Protein 1OP4 (pdb70)

Foldseek 3Di:
DPDDDDDDFDFAAPPEAAEAEDPQPFAFPTAKAAGDGGDDDDDWQKDKDKDWPADWDQDSNRIIGDGTNPPSHPDKTKIKMKIATPVVRGIYIYIYIYHHDPDPDQDDDPPPDGNYCPHDHDPDDPDDDDDDPPDD

Radius of gyration: 18.37 Å; Cα contacts (8 Å, |Δi|>4): 237; chains: 1; bounding box: 62×40×34 Å

CATH classification: 2.60.40.60

Nearest PDB structures (foldseek):
  1op4-assembly1_A  TM=1.007E+00  e=3.164E-26  Mus musculus
  6q2o-assembly1_E  TM=5.656E-01  e=5.922E-04  Homo sapiens
  4ak1-assembly1_A  TM=5.353E-01  e=1.476E-02  Bacteroides thetaiotaomicron VPI-5482
  8yt8-assembly1_A  TM=5.503E-01  e=4.311E-02  Mus musculus
  7r5j-assembly1_10  TM=4.901E-01  e=3.477E-01  Homo sapiens

Secondary structure (DSSP, 8-state):
--S--------B--S-EEEE----SS-SS--EEE--PBP-SS---EEEE---SSEEEEETTTEEEEES--S-SSS-EEEEEEEEETTTTEEEEEEEEE----------SS----S---SS--------S----S--

GO terms:
  GO:0005509 calcium ion binding (F, IDA)
  GO:0005886 plasma membrane (C, IDA)
  GO:0009986 cell surface (C, IDA)
  GO:0014704 intercalated disc (C, IDA)
  GO:0044331 cell-cell adhesion mediated by cadherin (P, IDA)
  GO:0010001 glial cell differentiation (P, IDA)
  GO:0097150 neuronal stem cell population maintenance (P, IDA)
  GO:0098609 cell-cell adhesion (P, IDA)
  GO:0005886 plasma membrane (C, EXP)
  GO:0009986 cell surface (C, EXP)
  GO:0097091 synaptic vesicle clustering (P, IMP)
  GO:0005515 protein binding (F, IPI)
  GO:0019899 enzyme binding (F, IPI)
  GO:0045202 synapse (C, IDA)
  GO:0005911 cell-cell junction (C, IDA)
  GO:0005912 adherens junction (C, IDA)
  GO:0005916 fascia adherens (C, IDA)
  GO:0016323 basolateral plasma membrane (C, IDA)
  GO:0016324 apical plasma membrane (C, IDA)
  GO:0016327 apicolateral plasma membrane (C, IDA)

InterPro domains:
  IPR000233 Cadherin, Y-type LIR-motif [PF01049] (843-902)
  IPR002126 Cadherin-like [PF00028] (165-257)
  IPR002126 Cadherin-like [PF00028] (274-373)
  IPR002126 Cadherin-like [PF00028] (389-488)
  IPR002126 Cadherin-like [PF00028] (504-595)
  IPR002126 Cadherin-like [PF00028] (609-701)
  IPR002126 Cadherin-like [PR00205] (208-227)
  IPR002126 Cadherin-like [PR00205] (267-296)
  IPR002126 Cadherin-like [PR00205] (344-356)
  IPR002126 Cadherin-like [PR00205] (361-380)
  IPR002126 Cadherin-like [PR00205] (380-393)
  IPR002126 Cadherin-like [PR00205] (440-466)
  IPR002126 Cadherin-like [PR00205] (587-604)
  IPR002126 Cadherin-like [PS50268] (160-267)
  IPR002126 Cadherin-like [PS50268] (268-382)
  IPR002126 Cadherin-like [PS50268] (383-497)
  IPR002126 Cadherin-like [PS50268] (498-605)
  IPR002126 Cadherin-like [PS50268] (604-710)
  IPR002126 Cadherin-like [SM00112] (182-265)
  IPR002126 Cadherin-like [SM00112] (289-380)

Solvent-accessible surface area: 11225 Å² total; per-residue (Å²): 205,103,112,76,161,135,104,156,82,128,31,1,13,51,149,73,89,28,35,8,44,5,53,52,72,96,90,117,63,13,82,96,2,68,4,123,25,45,97,37,104,184,184,55,162,6,104,23,98,47,75,15,84,10,66,21,127,34,66,99,116,1,24,1,71,2,40,109,1,124,63,3,56,102,129,89,6,132,10,38,2,72,1,73,0,145,122,56,164,88,94,31,91,0,27,0,35,0,24,109,63,114,83,156,96,110,129,58,168,174,101,80,131,58,56,22,160,102,46,142,115,187,161,177,74,200,143,115,37,89,149,164,199,189,164,273

Organism: Mus musculus (NCBI:txid10090)

Sequence (136 aa):
EASGEIALCKTGFPEDVYSAVLPKDVHEGQPLLNVKFSNCNRKRKVQYESSEPADFKVDEDGTVYAVRSFPLTAEQAKFLIYAQDKETQEKWQVAVNLSREPTLTEEPMKEPHEIEEIVFPRQLAKHSGALQRQKR

Structure (mmCIF, N/CA/C/O backbone):
data_1OP4
#
_entry.id   1OP4
#
loop_
_atom_site.group_PDB
_atom_site.id
_atom_site.type_symbol
_atom_site.label_atom_id
_atom_site.label_alt_id
_atom_site.label_comp_id
_atom_site.label_asym_id
_atom_site.label_entity_id
_atom_site.label_seq_id
_atom_site.pdbx_PDB_ins_code
_atom_site.Cartn_x
_atom_site.Cartn_y
_atom_site.Cartn_z
_atom_site.occupancy
_atom_site.B_iso_or_equiv
_atom_site.auth_seq_id
_atom_site.auth_comp_id
_atom_site.auth_asym_id
_atom_site.auth_atom_id
_atom_site.pdbx_PDB_model_num
ATOM 1 N N . GLU A 1 24 ? 16.849 6.226 -16.852 1.00 0.00 24 GLU A N 1
ATOM 2 C CA . GLU A 1 24 ? 17.208 4.983 -17.591 1.00 0.00 24 GLU A CA 1
ATOM 3 C C . GLU A 1 24 ? 17.772 5.327 -18.971 1.00 0.00 24 GLU A C 1
ATOM 4 O O . GLU A 1 24 ? 18.968 5.322 -19.182 1.00 0.00 24 GLU A O 1
ATOM 16 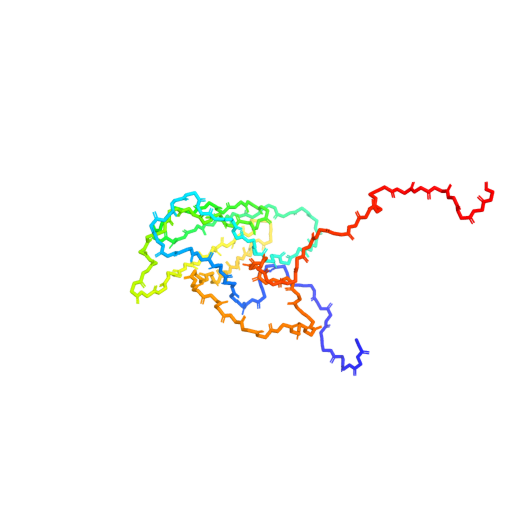N N . ALA A 1 25 ? 16.919 5.624 -19.914 1.00 0.00 25 ALA A N 1
ATOM 17 C CA . ALA A 1 25 ? 17.408 5.966 -21.279 1.00 0.00 25 ALA A CA 1
ATOM 18 C C . ALA A 1 25 ? 16.261 6.506 -22.136 1.00 0.00 25 ALA A C 1
ATOM 19 O O . ALA A 1 25 ? 16.233 6.325 -23.338 1.00 0.00 25 ALA A O 1
ATOM 26 N N . SER A 1 26 ? 15.315 7.168 -21.530 1.00 0.00 26 SER A N 1
ATOM 27 C CA . SER A 1 26 ? 14.172 7.717 -22.312 1.00 0.00 26 SER A CA 1
ATOM 28 C C . SER A 1 26 ? 13.980 9.204 -22.006 1.00 0.00 26 SER A C 1
ATOM 29 O O . SER A 1 26 ? 13.721 10.000 -22.886 1.00 0.00 26 SER A O 1
ATOM 37 N N . GLY A 1 27 ? 14.101 9.584 -20.764 1.00 0.00 27 GLY A N 1
ATOM 38 C CA . GLY A 1 27 ? 13.925 11.019 -20.403 1.00 0.00 27 GLY A CA 1
ATOM 39 C C . GLY A 1 27 ? 12.436 11.371 -20.412 1.00 0.00 27 GLY A C 1
ATOM 40 O O . GLY A 1 27 ? 11.805 11.413 -21.449 1.00 0.00 27 GLY A O 1
ATOM 44 N N . GLU A 1 28 ? 11.871 11.627 -19.264 1.00 0.00 28 GLU A N 1
ATOM 45 C CA . GLU A 1 28 ? 10.425 11.983 -19.210 1.00 0.00 28 GLU A CA 1
ATOM 46 C C . GLU A 1 28 ? 10.217 13.213 -18.319 1.00 0.00 28 GLU A C 1
ATOM 47 O O . GLU A 1 28 ? 10.050 14.317 -18.799 1.00 0.00 28 GLU A O 1
ATOM 59 N N . ILE A 1 29 ? 10.224 13.031 -17.027 1.00 0.00 29 ILE A N 1
ATOM 60 C CA . ILE A 1 29 ? 10.033 14.190 -16.109 1.00 0.00 29 ILE A CA 1
ATOM 61 C C . ILE A 1 29 ? 11.037 14.123 -14.958 1.00 0.00 29 ILE A C 1
ATOM 62 O O . ILE A 1 29 ? 11.772 13.166 -14.817 1.00 0.00 29 ILE A O 1
ATOM 78 N N . ALA A 1 30 ? 11.072 15.131 -14.132 1.00 0.00 30 ALA A N 1
ATOM 79 C CA . ALA A 1 30 ? 12.026 15.122 -12.988 1.00 0.00 30 ALA A CA 1
ATOM 80 C C . ALA A 1 30 ? 11.463 15.928 -11.815 1.00 0.00 30 ALA A C 1
ATOM 81 O O . ALA A 1 30 ? 12.186 16.338 -10.929 1.00 0.00 30 ALA A O 1
ATOM 88 N N . LEU A 1 31 ? 10.178 16.158 -11.800 1.00 0.00 31 LEU A N 1
ATOM 89 C CA . LEU A 1 31 ? 9.575 16.939 -10.683 1.00 0.00 31 LEU A CA 1
ATOM 90 C C . LEU A 1 31 ? 9.043 15.997 -9.600 1.00 0.00 31 LEU A C 1
ATOM 91 O O . LEU A 1 31 ? 8.556 14.921 -9.885 1.00 0.00 31 LEU A O 1
ATOM 107 N N . CYS A 1 32 ? 9.130 16.394 -8.360 1.00 0.00 32 CYS A N 1
ATOM 108 C CA . CYS A 1 32 ? 8.626 15.521 -7.263 1.00 0.00 32 CYS A CA 1
ATOM 109 C C . CYS A 1 32 ? 7.097 15.561 -7.211 1.00 0.00 32 CYS A C 1
ATOM 110 O O . CYS A 1 32 ? 6.487 16.597 -7.392 1.00 0.00 32 CYS A O 1
ATOM 117 N N . LYS A 1 33 ? 6.471 14.441 -6.969 1.00 0.00 33 LYS A N 1
ATOM 118 C CA . LYS A 1 33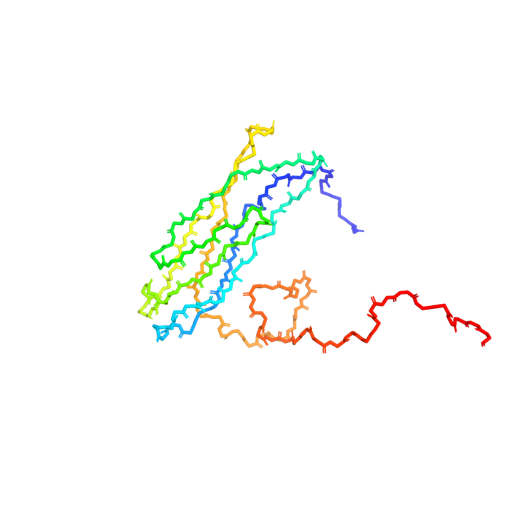 ? 4.982 14.417 -6.912 1.00 0.00 33 LYS A CA 1
ATOM 119 C C . LYS A 1 33 ? 4.506 13.897 -5.554 1.00 0.00 33 LYS A C 1
ATOM 120 O O . LYS A 1 33 ? 4.366 12.708 -5.348 1.00 0.00 33 LYS A O 1
ATOM 139 N N . THR A 1 34 ? 4.250 14.779 -4.627 1.00 0.00 34 THR A N 1
ATOM 140 C CA . THR A 1 34 ? 3.777 14.334 -3.286 1.00 0.00 34 THR A CA 1
ATOM 141 C C . THR A 1 34 ? 2.319 13.878 -3.363 1.00 0.00 34 THR A C 1
ATOM 142 O O . THR A 1 34 ? 1.456 14.601 -3.819 1.00 0.00 34 THR A O 1
ATOM 153 N N . GLY A 1 35 ? 2.036 12.680 -2.927 1.00 0.00 35 GLY A N 1
ATOM 154 C CA . GLY A 1 35 ? 0.632 12.182 -2.980 1.00 0.00 35 GLY A CA 1
ATOM 155 C C . GLY A 1 35 ? 0.597 10.817 -3.663 1.00 0.00 35 GLY A C 1
ATOM 156 O O . GLY A 1 35 ? 1.608 10.161 -3.814 1.00 0.00 35 GLY A O 1
ATOM 160 N N . PHE A 1 36 ? -0.560 10.386 -4.086 1.00 0.00 36 PHE A N 1
ATOM 161 C CA . PHE A 1 36 ? -0.652 9.068 -4.770 1.00 0.00 36 PHE A CA 1
ATOM 162 C C . PHE A 1 36 ? -0.351 9.233 -6.266 1.00 0.00 36 PHE A C 1
ATOM 163 O O . PHE A 1 36 ? -0.467 10.319 -6.798 1.00 0.00 36 PHE A O 1
ATOM 180 N N . PRO A 1 37 ? -0.002 8.144 -6.908 1.00 0.00 37 PRO A N 1
ATOM 181 C CA . PRO A 1 37 ? 0.353 8.196 -8.346 1.00 0.00 37 PRO A CA 1
ATOM 182 C C . PRO A 1 37 ? -0.886 8.061 -9.241 1.00 0.00 37 PRO A C 1
ATOM 183 O O . PRO A 1 37 ? -0.819 7.507 -10.320 1.00 0.00 37 PRO A O 1
ATOM 194 N N . GLU A 1 38 ? -2.011 8.572 -8.817 1.00 0.00 38 GLU A N 1
ATOM 195 C CA . GLU A 1 38 ? -3.235 8.479 -9.662 1.00 0.00 38 GLU A CA 1
ATOM 196 C C . GLU A 1 38 ? -3.484 7.033 -10.096 1.00 0.00 38 GLU A C 1
ATOM 197 O O . GLU A 1 38 ? -3.823 6.766 -11.232 1.00 0.00 38 GLU A O 1
ATOM 209 N N . ASP A 1 39 ? -3.321 6.097 -9.202 1.00 0.00 39 ASP A N 1
ATOM 210 C CA . ASP A 1 39 ? -3.560 4.671 -9.565 1.00 0.00 39 ASP A CA 1
ATOM 211 C C . ASP A 1 39 ? -4.435 4.001 -8.505 1.00 0.00 39 ASP A C 1
ATOM 212 O O . ASP A 1 39 ? -5.134 4.658 -7.760 1.00 0.00 39 ASP A O 1
ATOM 221 N N . VAL A 1 40 ? -4.406 2.698 -8.428 1.00 0.00 40 VAL A N 1
ATOM 222 C CA . VAL A 1 40 ? -5.240 2.001 -7.408 1.00 0.00 40 VAL A CA 1
ATOM 223 C C . VAL A 1 40 ? -4.481 0.810 -6.816 1.00 0.00 40 VAL A C 1
ATOM 224 O O . VAL A 1 40 ? -3.640 0.214 -7.460 1.00 0.00 40 VAL A O 1
ATOM 237 N N . TYR A 1 41 ? -4.777 0.458 -5.597 1.00 0.00 41 TYR A N 1
ATOM 238 C CA . TYR A 1 41 ? -4.091 -0.704 -4.968 1.00 0.00 41 TYR A CA 1
ATOM 239 C C . TYR A 1 41 ? -5.085 -1.850 -4.784 1.00 0.00 41 TYR A C 1
ATOM 240 O O . TYR A 1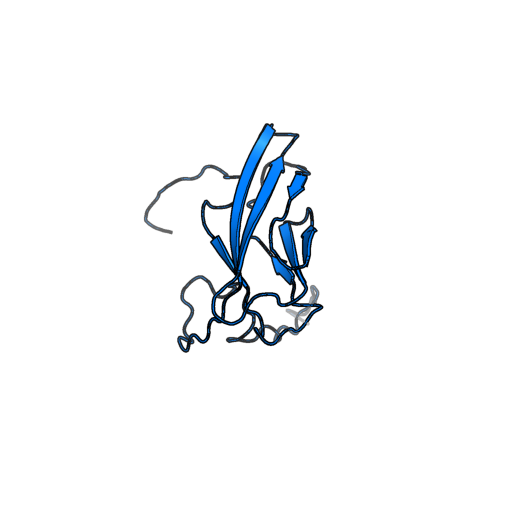 41 ? -6.280 -1.641 -4.755 1.00 0.00 41 TYR A O 1
ATOM 258 N N . SER A 1 42 ? -4.612 -3.060 -4.676 1.00 0.00 42 SER A N 1
ATOM 259 C CA . SER A 1 42 ? -5.551 -4.205 -4.515 1.00 0.00 42 SER A CA 1
ATOM 260 C C . SER A 1 42 ? -5.149 -5.081 -3.328 1.00 0.00 42 SER A C 1
ATOM 261 O O . SER A 1 42 ? -4.046 -5.587 -3.259 1.00 0.00 42 SER A O 1
ATOM 269 N N . ALA A 1 43 ? -6.046 -5.275 -2.402 1.00 0.00 43 ALA A N 1
ATOM 270 C CA . ALA A 1 43 ? -5.741 -6.143 -1.229 1.00 0.00 43 ALA A CA 1
ATOM 271 C C . ALA A 1 43 ? -6.546 -7.440 -1.325 1.00 0.00 43 ALA A C 1
ATOM 272 O O . ALA A 1 43 ? -7.714 -7.431 -1.658 1.00 0.00 43 ALA A O 1
ATOM 279 N N . VAL A 1 44 ? -5.932 -8.559 -1.054 1.00 0.00 44 VAL A N 1
ATOM 280 C CA . VAL A 1 44 ? -6.667 -9.852 -1.162 1.00 0.00 44 VAL A CA 1
ATOM 281 C C . VAL A 1 44 ? -7.312 -10.229 0.174 1.00 0.00 44 VAL A C 1
ATOM 282 O O . VAL A 1 44 ? -6.730 -10.066 1.228 1.00 0.00 44 VAL A O 1
ATOM 295 N N . LEU A 1 45 ? -8.508 -10.747 0.128 1.00 0.00 45 LEU A N 1
ATOM 296 C CA . LEU A 1 45 ? -9.200 -11.164 1.379 1.00 0.00 45 LEU A CA 1
ATOM 297 C C . LEU A 1 45 ? -9.762 -12.583 1.206 1.00 0.00 45 LEU A C 1
ATOM 298 O O . LEU A 1 45 ? -10.049 -12.996 0.100 1.00 0.00 45 LEU A O 1
ATOM 314 N N . PRO A 1 46 ? -9.883 -13.298 2.299 1.00 0.00 46 PRO A N 1
ATOM 315 C CA . PRO A 1 46 ? -10.381 -14.694 2.234 1.00 0.00 46 PRO A CA 1
ATOM 316 C C . PRO A 1 46 ? -11.822 -14.746 1.721 1.00 0.00 46 PRO A C 1
ATOM 317 O O . PRO A 1 46 ? -12.310 -15.788 1.330 1.00 0.00 46 PRO A O 1
ATOM 328 N N . LYS A 1 47 ? -12.510 -13.638 1.717 1.00 0.00 47 LYS A N 1
ATOM 329 C CA . LYS A 1 47 ? -13.919 -13.642 1.227 1.00 0.00 47 LYS A CA 1
ATOM 330 C C . LYS A 1 47 ? -14.734 -14.710 1.963 1.00 0.00 47 LYS A C 1
ATOM 331 O O . LYS A 1 47 ? -15.700 -15.234 1.446 1.00 0.00 47 LYS A O 1
ATOM 350 N N . ASP A 1 48 ? -14.349 -15.041 3.166 1.00 0.00 48 ASP A N 1
ATOM 351 C CA . ASP A 1 48 ? -15.106 -16.074 3.930 1.00 0.00 48 ASP A CA 1
ATOM 352 C C . ASP A 1 48 ? -15.615 -15.494 5.249 1.00 0.00 48 ASP A C 1
ATOM 353 O O . ASP A 1 48 ? -15.734 -16.187 6.239 1.00 0.00 48 ASP A O 1
ATOM 362 N N . VAL A 1 49 ? -15.935 -14.226 5.266 1.00 0.00 49 VAL A N 1
ATOM 363 C CA . VAL A 1 49 ? -16.472 -13.592 6.514 1.00 0.00 49 VAL A CA 1
ATOM 364 C C . VAL A 1 49 ? -15.427 -13.631 7.632 1.00 0.00 49 VAL A C 1
ATOM 365 O O . VAL A 1 49 ? -15.753 -13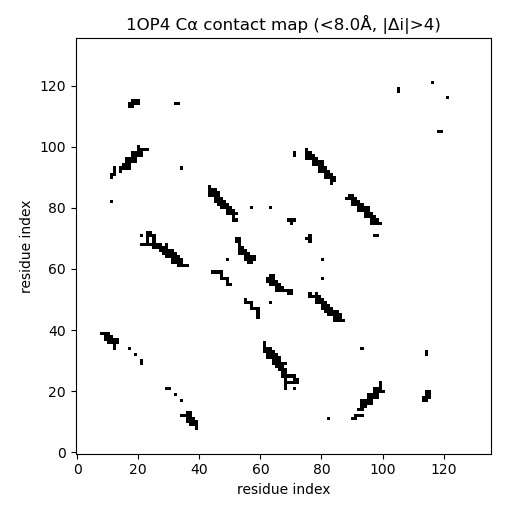.803 8.790 1.00 0.00 49 VAL A O 1
ATOM 378 N N . HIS A 1 50 ? -14.175 -13.462 7.304 1.00 0.00 50 HIS A N 1
ATOM 379 C CA . HIS A 1 50 ? -13.124 -13.479 8.360 1.00 0.00 50 HIS A CA 1
ATOM 380 C C . HIS A 1 50 ? -12.789 -12.050 8.794 1.00 0.00 50 HIS A C 1
ATOM 381 O O . HIS A 1 50 ? -12.390 -11.227 7.995 1.00 0.00 50 HIS A O 1
ATOM 395 N N . GLU A 1 51 ? -12.947 -11.748 10.054 1.00 0.00 51 GLU A N 1
ATOM 396 C CA . GLU A 1 51 ? -12.636 -10.372 10.534 1.00 0.00 51 GLU A CA 1
ATOM 397 C C . GLU A 1 51 ? -11.148 -10.242 10.845 1.00 0.00 51 GLU A C 1
ATOM 398 O O . GLU A 1 51 ? -10.369 -11.138 10.585 1.00 0.00 51 GLU A O 1
ATOM 410 N N . GLY A 1 52 ? -10.737 -9.121 11.377 1.00 0.00 52 GLY A N 1
ATOM 411 C CA . GLY A 1 52 ? -9.289 -8.925 11.667 1.00 0.00 52 GLY A CA 1
ATOM 412 C C . GLY A 1 52 ? -8.497 -9.167 10.382 1.00 0.00 52 GLY A C 1
ATOM 413 O O . GLY A 1 52 ? -7.465 -9.808 10.384 1.00 0.00 52 GLY A O 1
ATOM 417 N N . GLN A 1 53 ? -8.985 -8.665 9.279 1.00 0.00 53 GLN A N 1
ATOM 418 C CA . GLN A 1 53 ? -8.298 -8.907 7.985 1.00 0.00 53 GLN A CA 1
ATOM 419 C C . GLN A 1 53 ? -6.976 -8.130 7.907 1.00 0.00 53 GLN A C 1
ATOM 420 O O . GLN A 1 53 ? -6.714 -7.263 8.717 1.00 0.00 53 GLN A O 1
ATOM 434 N N . PRO A 1 54 ? -6.148 -8.538 6.977 1.00 0.00 54 PRO A N 1
ATOM 435 C CA . PRO A 1 54 ? -4.787 -7.953 6.836 1.00 0.00 54 PRO A CA 1
ATOM 436 C C . PRO A 1 54 ? -4.819 -6.433 6.705 1.00 0.00 54 PRO A C 1
ATOM 437 O O . PRO A 1 54 ? -5.865 -5.818 6.658 1.00 0.00 54 PRO A O 1
ATOM 448 N N . LEU A 1 55 ? -3.662 -5.827 6.661 1.00 0.00 55 LEU A N 1
ATOM 449 C CA . LEU A 1 55 ? -3.588 -4.343 6.550 1.00 0.00 55 LEU A CA 1
ATOM 450 C C . LEU A 1 55 ? -2.986 -3.939 5.200 1.00 0.00 55 LEU A C 1
ATOM 451 O O . LEU A 1 55 ? -1.940 -4.417 4.809 1.00 0.00 55 LEU A O 1
ATOM 467 N N . LEU A 1 56 ? -3.631 -3.051 4.493 1.00 0.00 56 LEU A N 1
ATOM 468 C CA . LEU A 1 56 ? -3.094 -2.609 3.173 1.00 0.00 56 LEU A CA 1
ATOM 469 C C . LEU A 1 56 ? -2.207 -1.372 3.339 1.00 0.00 56 LEU A C 1
ATOM 470 O O . LEU A 1 56 ? -2.402 -0.573 4.233 1.00 0.00 56 LEU A O 1
ATOM 486 N N . ASN A 1 57 ? -1.249 -1.194 2.468 1.00 0.00 57 ASN A N 1
ATOM 487 C CA . ASN A 1 57 ? -0.360 -0.002 2.573 1.00 0.00 57 ASN A CA 1
ATOM 488 C C . ASN A 1 57 ? -0.294 0.744 1.238 1.00 0.00 57 ASN A C 1
ATOM 489 O O . ASN A 1 57 ? 0.088 0.189 0.226 1.00 0.00 57 ASN A O 1
ATOM 500 N N . VAL A 1 58 ? -0.654 2.001 1.226 1.00 0.00 58 VAL A N 1
ATOM 501 C CA . VAL A 1 58 ? -0.585 2.780 -0.044 1.00 0.00 58 VAL A CA 1
ATOM 502 C C . VAL A 1 58 ? 0.819 3.366 -0.218 1.00 0.00 58 VAL A C 1
ATOM 503 O O . VAL A 1 58 ? 1.532 3.583 0.741 1.00 0.00 58 VAL A O 1
ATOM 516 N N . LYS A 1 59 ? 1.227 3.612 -1.432 1.00 0.00 59 LYS A N 1
ATOM 517 C CA . LYS A 1 59 ? 2.593 4.163 -1.659 1.00 0.00 59 LYS A CA 1
ATOM 518 C C . LYS A 1 59 ? 2.551 5.689 -1.770 1.00 0.00 59 LYS A C 1
ATOM 519 O O . 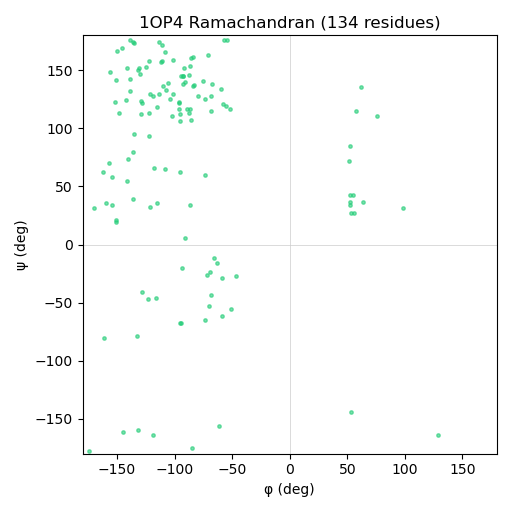LYS A 1 59 ? 2.896 6.255 -2.789 1.00 0.00 59 LYS A O 1
ATOM 538 N N . PHE A 1 60 ? 2.146 6.360 -0.728 1.00 0.00 60 PHE A N 1
ATOM 539 C CA . PHE A 1 60 ? 2.103 7.849 -0.772 1.00 0.00 60 PHE A CA 1
ATOM 540 C C . PHE A 1 60 ? 3.495 8.404 -1.096 1.00 0.00 60 PHE A C 1
ATOM 541 O O . PHE A 1 60 ? 4.447 8.172 -0.378 1.00 0.00 60 PHE A O 1
ATOM 558 N N . SER A 1 61 ? 3.620 9.137 -2.168 1.00 0.00 61 SER A N 1
ATOM 559 C CA . SER A 1 61 ? 4.948 9.708 -2.526 1.00 0.00 61 SER A CA 1
ATOM 560 C C . SER A 1 61 ? 5.347 10.783 -1.514 1.00 0.00 61 SER A C 1
ATOM 561 O O . SER A 1 61 ? 4.592 11.692 -1.230 1.00 0.00 61 SER A O 1
ATOM 569 N N . ASN A 1 62 ? 6.525 10.683 -0.960 1.00 0.00 62 ASN A N 1
ATOM 570 C CA . ASN A 1 62 ? 6.961 11.693 0.045 1.00 0.00 62 ASN A CA 1
ATOM 571 C C . ASN A 1 62 ? 7.913 12.711 -0.586 1.00 0.00 62 ASN A C 1
ATOM 572 O O . ASN A 1 62 ? 8.526 12.457 -1.604 1.00 0.00 62 ASN A O 1
ATOM 583 N N . CYS A 1 63 ? 8.042 13.859 0.018 1.00 0.00 63 CYS A N 1
ATOM 584 C CA . CYS A 1 63 ? 8.955 14.901 -0.530 1.00 0.00 63 CYS A CA 1
ATOM 585 C C . CYS A 1 63 ? 9.035 16.084 0.436 1.00 0.00 63 CYS A C 1
ATOM 586 O O . CYS A 1 63 ? 8.435 16.073 1.492 1.00 0.00 63 CYS A O 1
ATOM 593 N N . ASN A 1 64 ? 9.767 17.107 0.088 1.00 0.00 64 ASN A N 1
ATOM 594 C CA . ASN A 1 64 ? 9.877 18.284 0.998 1.00 0.00 64 ASN A CA 1
ATOM 595 C C . ASN A 1 64 ? 10.308 17.828 2.398 1.00 0.00 64 A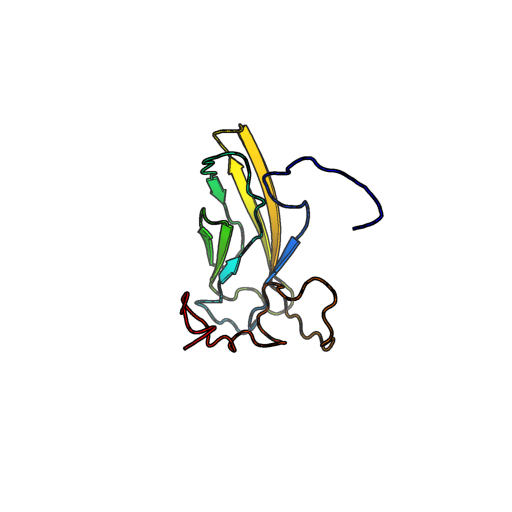SN A C 1
ATOM 596 O O . ASN A 1 64 ? 11.085 16.905 2.543 1.00 0.00 64 ASN A O 1
ATOM 607 N N . ARG A 1 65 ? 9.816 18.461 3.432 1.00 0.00 65 ARG A N 1
ATOM 608 C CA . ARG A 1 65 ? 10.211 18.048 4.809 1.00 0.00 65 ARG A CA 1
ATOM 609 C C . ARG A 1 65 ? 9.021 18.154 5.767 1.00 0.00 65 ARG A C 1
ATOM 610 O O . ARG A 1 65 ? 8.424 19.201 5.915 1.00 0.00 65 ARG A O 1
ATOM 631 N N . LYS A 1 66 ? 8.693 17.078 6.437 1.00 0.00 66 LYS A N 1
ATOM 632 C CA . LYS A 1 66 ? 7.551 17.097 7.403 1.00 0.00 66 LYS A CA 1
ATOM 633 C C . LYS A 1 66 ? 6.251 17.516 6.711 1.00 0.00 66 LYS A C 1
ATOM 634 O O . LYS A 1 66 ? 6.104 18.635 6.262 1.00 0.00 66 LYS A O 1
ATOM 653 N N . ARG A 1 67 ? 5.294 16.630 6.646 1.00 0.00 67 ARG A N 1
ATOM 654 C CA . ARG A 1 67 ? 3.997 16.978 6.001 1.00 0.00 67 ARG A CA 1
ATOM 655 C C . ARG A 1 67 ? 2.882 16.067 6.521 1.00 0.00 67 ARG A C 1
ATOM 656 O O . ARG A 1 67 ? 2.371 15.226 5.809 1.00 0.00 67 ARG A O 1
ATOM 677 N N . LYS A 1 68 ? 2.488 16.234 7.754 1.00 0.00 68 LYS A N 1
ATOM 678 C CA . LYS A 1 68 ? 1.406 15.372 8.307 1.00 0.00 68 LYS A CA 1
ATOM 679 C C . LYS A 1 68 ? 0.075 15.699 7.629 1.00 0.00 68 LYS A C 1
ATOM 680 O O . LYS A 1 68 ? -0.447 16.789 7.757 1.00 0.00 68 LYS A O 1
ATOM 699 N N . VAL A 1 69 ? -0.473 14.767 6.898 1.00 0.00 69 VAL A N 1
ATOM 700 C CA . VAL A 1 69 ? -1.761 15.031 6.196 1.00 0.00 69 VAL A CA 1
ATOM 701 C C . VAL A 1 69 ? -2.901 14.252 6.860 1.00 0.00 69 VAL A C 1
ATOM 702 O O . VAL A 1 69 ? -2.678 13.341 7.633 1.00 0.00 69 VAL A O 1
ATOM 715 N N . GLN A 1 70 ? -4.120 14.595 6.552 1.00 0.00 70 GLN A N 1
ATOM 716 C CA . GLN A 1 70 ? -5.275 13.870 7.154 1.00 0.00 70 GLN A CA 1
ATOM 717 C C . GLN A 1 70 ? -5.712 12.721 6.241 1.00 0.00 70 GLN A C 1
ATOM 718 O O . GLN A 1 70 ? -5.653 12.822 5.032 1.00 0.00 70 GLN A O 1
ATOM 732 N N . TYR A 1 71 ? -6.145 11.628 6.808 1.00 0.00 71 TYR A N 1
ATOM 733 C CA . TYR A 1 71 ? -6.571 10.472 5.968 1.00 0.00 71 TYR A CA 1
ATOM 734 C C . TYR A 1 71 ? -8.021 10.088 6.271 1.00 0.00 71 TYR A C 1
ATOM 735 O O . TYR A 1 71 ? -8.542 10.376 7.330 1.00 0.00 71 TYR A O 1
ATOM 753 N N . GLU A 1 72 ? -8.673 9.429 5.351 1.00 0.00 72 GLU A N 1
ATOM 754 C CA . GLU A 1 72 ? -10.087 9.019 5.587 1.00 0.00 72 GLU A CA 1
ATOM 755 C C . GLU A 1 72 ? -10.406 7.735 4.815 1.00 0.00 72 GLU A C 1
ATOM 756 O O . GLU A 1 72 ? -9.961 7.541 3.701 1.00 0.00 72 GLU A O 1
ATOM 768 N N . SER A 1 73 ? -11.173 6.854 5.401 1.00 0.00 73 SER A N 1
ATOM 769 C CA . SER A 1 73 ? -11.519 5.581 4.704 1.00 0.00 73 SER A CA 1
ATOM 770 C C . SER A 1 73 ? -13.000 5.568 4.318 1.00 0.00 73 SER A C 1
ATOM 771 O O . SER A 1 73 ? -13.761 6.430 4.711 1.00 0.00 73 SER A O 1
ATOM 779 N N . SER A 1 74 ? -13.416 4.595 3.552 1.00 0.00 74 SER A N 1
ATOM 780 C CA . SER A 1 74 ? -14.849 4.529 3.145 1.00 0.00 74 SER A CA 1
ATOM 781 C C . SER A 1 74 ? -15.218 3.107 2.711 1.00 0.00 74 SER A C 1
ATOM 782 O O . SER A 1 74 ? -16.006 2.910 1.807 1.00 0.00 74 SER A O 1
ATOM 790 N N . GLU A 1 75 ? -14.658 2.116 3.350 1.00 0.00 75 GLU A N 1
ATOM 791 C CA . GLU A 1 75 ? -14.978 0.709 2.975 1.00 0.00 75 GLU A CA 1
ATOM 792 C C . GLU A 1 75 ? -16.136 0.179 3.831 1.00 0.00 75 GLU A C 1
ATOM 793 O O . GLU A 1 75 ? -16.241 0.514 4.995 1.00 0.00 75 GLU A O 1
ATOM 805 N N . PRO A 1 76 ? -16.970 -0.639 3.233 1.00 0.00 76 PRO A N 1
ATOM 806 C CA . PRO A 1 76 ? -18.119 -1.215 3.973 1.00 0.00 76 PRO A CA 1
ATOM 807 C C . PRO A 1 76 ? -17.650 -1.841 5.288 1.00 0.00 76 PRO A C 1
ATOM 808 O O . PRO A 1 76 ? -18.123 -1.498 6.354 1.00 0.00 76 PRO A O 1
ATOM 819 N N . ALA A 1 77 ? -16.717 -2.750 5.222 1.00 0.00 77 ALA A N 1
ATOM 820 C CA . ALA A 1 77 ? -16.207 -3.385 6.469 1.00 0.00 77 ALA A CA 1
ATOM 821 C C . ALA A 1 77 ? -15.580 -2.329 7.379 1.00 0.00 77 ALA A C 1
ATOM 822 O O . ALA A 1 77 ? -15.886 -1.157 7.290 1.00 0.00 77 ALA A O 1
ATOM 829 N N . ASP A 1 78 ? -14.694 -2.735 8.244 1.00 0.00 78 ASP A N 1
ATOM 830 C CA . ASP A 1 78 ? -14.023 -1.754 9.138 1.00 0.00 78 ASP A CA 1
ATOM 831 C C . ASP A 1 78 ? -12.602 -1.493 8.638 1.00 0.00 78 ASP A C 1
ATOM 832 O O . ASP A 1 78 ? -11.834 -2.410 8.424 1.00 0.00 78 ASP A O 1
ATOM 841 N N . PHE A 1 79 ? -12.251 -0.258 8.412 1.00 0.00 79 PHE A N 1
ATOM 842 C CA . PHE A 1 79 ? -10.882 0.033 7.906 1.00 0.00 79 PHE A CA 1
ATOM 843 C C . PHE A 1 79 ? -10.235 1.158 8.711 1.00 0.00 79 PHE A C 1
ATOM 844 O O . PHE A 1 79 ? -10.903 2.036 9.220 1.00 0.00 79 PHE A O 1
ATOM 861 N N . LYS A 1 80 ? -8.935 1.137 8.834 1.00 0.00 80 LYS A N 1
ATOM 862 C CA . LYS A 1 80 ? -8.246 2.205 9.615 1.00 0.00 80 LYS A CA 1
ATOM 863 C C . LYS A 1 80 ? -7.094 2.807 8.806 1.00 0.00 80 LYS A C 1
ATOM 864 O O . LYS A 1 80 ? -6.095 2.163 8.555 1.00 0.00 80 LYS A O 1
ATOM 883 N N . VAL A 1 81 ? -7.221 4.044 8.406 1.00 0.00 81 VAL A N 1
ATOM 884 C CA . VAL A 1 81 ? -6.133 4.691 7.616 1.00 0.00 81 VAL A CA 1
ATOM 885 C C . VAL A 1 81 ? -5.088 5.310 8.551 1.00 0.00 81 VAL A C 1
ATOM 886 O O . VAL A 1 81 ? -5.375 6.219 9.304 1.00 0.00 81 VAL A O 1
ATOM 899 N N . ASP A 1 82 ? -3.877 4.827 8.506 1.00 0.00 82 ASP A N 1
ATOM 900 C CA . ASP A 1 82 ? -2.817 5.390 9.390 1.00 0.00 82 ASP A CA 1
ATOM 901 C C . ASP A 1 82 ? -2.050 6.495 8.660 1.00 0.00 82 ASP A C 1
ATOM 902 O O . ASP A 1 82 ? -1.717 6.366 7.496 1.00 0.00 82 ASP A O 1
ATOM 911 N N . GLU A 1 83 ? -1.759 7.576 9.341 1.00 0.00 83 GLU A N 1
ATOM 912 C CA . GLU A 1 83 ? -1.022 8.707 8.699 1.00 0.00 83 GLU A CA 1
ATOM 913 C C . GLU A 1 83 ? 0.185 8.196 7.909 1.00 0.00 83 GLU A C 1
ATOM 914 O O . GLU A 1 83 ? 0.622 8.812 6.958 1.00 0.00 83 GLU A O 1
ATOM 926 N N . ASP A 1 84 ? 0.725 7.073 8.293 1.00 0.00 84 ASP A N 1
ATOM 927 C CA . ASP A 1 84 ? 1.893 6.521 7.553 1.00 0.00 84 ASP A CA 1
ATOM 928 C C . ASP A 1 84 ? 1.488 6.124 6.129 1.00 0.00 84 ASP A C 1
ATOM 929 O O . ASP A 1 84 ? 2.326 5.859 5.290 1.00 0.00 84 ASP A O 1
ATOM 938 N N . GLY A 1 85 ? 0.212 6.086 5.845 1.00 0.00 85 GLY A N 1
ATOM 939 C CA . GLY A 1 85 ? -0.235 5.698 4.478 1.00 0.00 85 GLY A CA 1
ATOM 940 C C . GLY A 1 85 ? -0.641 4.226 4.484 1.00 0.00 85 GLY A C 1
ATOM 941 O O . GLY A 1 85 ? -0.474 3.520 3.510 1.00 0.00 85 GLY A O 1
ATOM 945 N N . THR A 1 86 ? -1.138 3.743 5.589 1.00 0.00 86 THR A N 1
ATOM 946 C CA . THR A 1 86 ? -1.540 2.310 5.650 1.00 0.00 86 THR A CA 1
ATOM 947 C C . THR A 1 86 ? -3.014 2.167 6.030 1.00 0.00 86 THR A C 1
ATOM 948 O O . THR A 1 86 ? -3.404 2.462 7.142 1.00 0.00 86 THR A O 1
ATOM 959 N N . VAL A 1 87 ? -3.839 1.694 5.131 1.00 0.00 87 VAL A N 1
ATOM 960 C CA . VAL A 1 87 ? -5.271 1.486 5.497 1.00 0.00 87 VAL A CA 1
ATOM 961 C C . VAL A 1 87 ? -5.471 0.028 5.902 1.00 0.00 87 VAL A C 1
ATOM 962 O O . VAL A 1 87 ? -5.174 -0.879 5.154 1.00 0.00 87 VAL A O 1
ATOM 975 N N . TYR A 1 88 ? -5.944 -0.208 7.092 1.00 0.00 88 TYR A N 1
ATOM 976 C CA . TYR A 1 88 ? -6.081 -1.611 7.568 1.00 0.00 88 TYR A CA 1
ATOM 977 C C . TYR A 1 88 ? -7.392 -2.229 7.089 1.00 0.00 88 TYR A C 1
ATOM 978 O O . TYR A 1 88 ? -8.434 -1.610 7.144 1.00 0.00 88 TYR A O 1
ATOM 996 N N . ALA A 1 89 ? -7.345 -3.456 6.633 1.00 0.00 89 ALA A N 1
ATOM 997 C CA . ALA A 1 89 ? -8.591 -4.139 6.184 1.00 0.00 89 ALA A CA 1
ATOM 998 C C . ALA A 1 89 ? -9.135 -5.007 7.315 1.00 0.00 89 ALA A C 1
ATOM 999 O O . ALA A 1 89 ? -8.486 -5.942 7.757 1.00 0.00 89 ALA A O 1
ATOM 1006 N N . VAL A 1 90 ? -10.306 -4.683 7.797 1.00 0.00 90 VAL A N 1
ATOM 1007 C CA . VAL A 1 90 ? -10.918 -5.472 8.910 1.00 0.00 90 VAL A CA 1
ATOM 1008 C C . VAL A 1 90 ? -12.301 -5.961 8.485 1.00 0.00 90 VAL A C 1
ATOM 1009 O O . VAL A 1 90 ? -12.963 -5.336 7.684 1.00 0.00 90 VAL A O 1
ATOM 1022 N N . ARG A 1 91 ? -12.755 -7.057 9.033 1.00 0.00 91 ARG A N 1
ATOM 1023 C CA . ARG A 1 91 ? -14.106 -7.587 8.663 1.00 0.00 91 ARG A CA 1
ATOM 1024 C C . ARG A 1 91 ? -14.156 -7.932 7.172 1.00 0.00 91 ARG A C 1
ATOM 1025 O O . ARG A 1 91 ? -13.693 -7.187 6.332 1.00 0.00 91 ARG A O 1
ATOM 1046 N N . SER A 1 92 ? -14.708 -9.064 6.838 1.00 0.00 92 SER A N 1
ATOM 1047 C CA . SER A 1 92 ? -14.784 -9.462 5.405 1.00 0.00 92 SER A CA 1
ATOM 1048 C C . SER A 1 92 ? -16.229 -9.372 4.905 1.00 0.00 92 SER A C 1
ATOM 1049 O O . SER A 1 92 ? -16.842 -10.365 4.567 1.00 0.00 92 SER A O 1
ATOM 1057 N N . PHE A 1 93 ? -16.784 -8.191 4.871 1.00 0.00 93 PHE A N 1
ATOM 1058 C CA . PHE A 1 93 ? -18.190 -8.042 4.399 1.00 0.00 93 PHE A CA 1
ATOM 1059 C C . PHE A 1 93 ? -18.324 -6.800 3.494 1.00 0.00 93 PHE A C 1
ATOM 1060 O O . PHE A 1 93 ? -17.857 -5.739 3.859 1.00 0.00 93 PHE A O 1
ATOM 1077 N N . PRO A 1 94 ? -18.964 -6.942 2.343 1.00 0.00 94 PRO A N 1
ATOM 1078 C CA . PRO A 1 94 ? -19.545 -8.237 1.890 1.00 0.00 94 PRO A CA 1
ATOM 1079 C C . PRO A 1 94 ? -18.433 -9.190 1.449 1.00 0.00 94 PRO A C 1
ATOM 1080 O O . PRO A 1 94 ? -18.211 -10.223 2.050 1.00 0.00 94 PRO A O 1
ATOM 1091 N N . LEU A 1 95 ? -17.733 -8.849 0.402 1.00 0.00 95 LEU A N 1
ATOM 1092 C CA . LEU A 1 95 ? -16.630 -9.727 -0.082 1.00 0.00 95 LEU A CA 1
ATOM 1093 C C . LEU A 1 95 ? -17.124 -11.164 -0.261 1.00 0.00 95 LEU A C 1
ATOM 1094 O O . LEU A 1 95 ? -16.780 -12.049 0.496 1.00 0.00 95 LEU A O 1
ATOM 1110 N N . THR A 1 96 ? -17.924 -11.401 -1.265 1.00 0.00 96 THR A N 1
ATOM 1111 C CA . THR A 1 96 ? -18.438 -12.779 -1.504 1.00 0.00 96 THR A CA 1
ATOM 1112 C C . THR A 1 96 ? -18.946 -12.909 -2.942 1.00 0.00 96 THR A C 1
ATOM 1113 O O . THR A 1 96 ? -18.260 -13.413 -3.809 1.00 0.00 96 THR A O 1
ATOM 1124 N N . ALA A 1 97 ? -20.141 -12.450 -3.205 1.00 0.00 97 ALA A N 1
ATOM 1125 C CA . ALA A 1 97 ? -20.680 -12.534 -4.591 1.00 0.00 97 ALA A CA 1
ATOM 1126 C C . ALA A 1 97 ? -19.915 -11.578 -5.508 1.00 0.00 97 ALA A C 1
ATOM 1127 O O . ALA A 1 97 ? -19.864 -11.759 -6.709 1.00 0.00 97 ALA A O 1
ATOM 1134 N N . GLU A 1 98 ? -19.314 -10.564 -4.948 1.00 0.00 98 GLU A N 1
ATOM 1135 C CA . GLU A 1 98 ? -18.542 -9.600 -5.779 1.00 0.00 98 GLU A CA 1
ATOM 1136 C C . GLU A 1 98 ? -17.318 -9.102 -5.007 1.00 0.00 98 GLU A C 1
ATOM 1137 O O . GLU A 1 98 ? -16.887 -9.715 -4.051 1.00 0.00 98 GLU A O 1
ATOM 1149 N N . GLN A 1 99 ? -16.755 -7.997 -5.412 1.00 0.00 99 GLN A N 1
ATOM 1150 C CA . GLN A 1 99 ? -15.560 -7.468 -4.695 1.00 0.00 99 GLN A CA 1
ATOM 1151 C C . GLN A 1 99 ? -15.905 -6.163 -3.975 1.00 0.00 99 GLN A C 1
ATOM 1152 O O . GLN A 1 99 ? -16.839 -5.473 -4.333 1.00 0.00 99 GLN A O 1
ATOM 1166 N N . ALA A 1 100 ? -15.161 -5.821 -2.958 1.00 0.00 100 ALA A N 1
ATOM 1167 C CA . ALA A 1 100 ? -15.442 -4.558 -2.218 1.00 0.00 100 ALA A CA 1
ATOM 1168 C C . ALA A 1 100 ? -14.398 -3.500 -2.574 1.00 0.00 100 ALA A C 1
ATOM 1169 O O . ALA A 1 100 ? -13.229 -3.794 -2.691 1.00 0.00 100 ALA A O 1
ATOM 1176 N N . LYS A 1 101 ? -14.803 -2.273 -2.752 1.00 0.00 101 LYS A N 1
ATOM 1177 C CA . LYS A 1 101 ? -13.815 -1.218 -3.115 1.00 0.00 101 LYS A CA 1
ATOM 1178 C C . LYS A 1 101 ? -14.096 0.081 -2.357 1.00 0.00 101 LYS A C 1
ATOM 1179 O O . LYS A 1 101 ? -15.232 0.462 -2.154 1.00 0.00 101 LYS A O 1
ATOM 1198 N N . PHE A 1 102 ? -13.064 0.768 -1.945 1.00 0.00 102 PHE A N 1
ATOM 1199 C CA . PHE A 1 102 ? -13.263 2.055 -1.222 1.00 0.00 102 PHE A CA 1
ATOM 1200 C C . PHE A 1 102 ? -12.140 3.036 -1.579 1.00 0.00 102 PHE A C 1
ATOM 1201 O O . PHE A 1 102 ? -11.167 2.674 -2.210 1.00 0.00 102 PHE A O 1
ATOM 1218 N N . LEU A 1 103 ? -12.276 4.276 -1.199 1.00 0.00 103 LEU A N 1
ATOM 1219 C CA . LEU A 1 103 ? -11.231 5.280 -1.550 1.00 0.00 103 LEU A CA 1
ATOM 1220 C C . LEU A 1 103 ? -10.593 5.871 -0.292 1.00 0.00 103 LEU A C 1
ATOM 1221 O O . LEU A 1 103 ? -11.271 6.372 0.584 1.00 0.00 103 LEU A O 1
ATOM 1237 N N . ILE A 1 104 ? -9.290 5.851 -0.211 1.00 0.00 104 ILE A N 1
ATOM 1238 C CA . ILE A 1 104 ? -8.609 6.463 0.963 1.00 0.00 104 ILE A CA 1
ATOM 1239 C C . ILE A 1 104 ? -8.200 7.895 0.607 1.00 0.00 104 ILE A C 1
ATOM 1240 O O . ILE A 1 104 ? -7.369 8.120 -0.252 1.00 0.00 104 ILE A O 1
ATOM 1256 N N . TYR A 1 105 ? -8.819 8.862 1.226 1.00 0.00 105 TYR A N 1
ATOM 1257 C CA . TYR A 1 105 ? -8.512 10.280 0.891 1.00 0.00 105 TYR A CA 1
ATOM 1258 C C . TYR A 1 105 ? -7.336 10.801 1.718 1.00 0.00 105 TYR A C 1
ATOM 1259 O O . TYR A 1 105 ? -7.165 10.450 2.869 1.00 0.00 105 TYR A O 1
ATOM 1277 N N . ALA A 1 106 ? -6.540 11.658 1.139 1.00 0.00 106 ALA A N 1
ATOM 1278 C CA . ALA A 1 106 ? -5.391 12.246 1.882 1.00 0.00 106 ALA A CA 1
ATOM 1279 C C . ALA A 1 106 ? -5.408 13.768 1.721 1.00 0.00 106 ALA A C 1
ATOM 1280 O O . ALA A 1 106 ? -5.830 14.284 0.705 1.00 0.00 106 ALA A O 1
ATOM 1287 N N . GLN A 1 107 ? -4.977 14.496 2.715 1.00 0.00 107 GLN A N 1
ATOM 1288 C CA . GLN A 1 107 ? -5.000 15.983 2.600 1.00 0.00 107 GLN A CA 1
ATOM 1289 C C . GLN A 1 107 ? -3.839 16.607 3.375 1.00 0.00 107 GLN A C 1
ATOM 1290 O O . GLN A 1 107 ? -3.786 16.548 4.587 1.00 0.00 107 GLN A O 1
ATOM 1304 N N . ASP A 1 108 ? -2.914 17.217 2.686 1.00 0.00 108 ASP A N 1
ATOM 1305 C CA . ASP A 1 108 ? -1.766 17.858 3.386 1.00 0.00 108 ASP A CA 1
ATOM 1306 C C . ASP A 1 108 ? -2.123 19.292 3.776 1.00 0.00 108 ASP A C 1
ATOM 1307 O O . ASP A 1 108 ? -2.326 20.144 2.933 1.00 0.00 108 ASP A O 1
ATOM 1316 N N . LYS A 1 109 ? -2.218 19.561 5.049 1.00 0.00 109 LYS A N 1
ATOM 1317 C CA . LYS A 1 109 ? -2.568 20.939 5.495 1.00 0.00 109 LYS A CA 1
ATOM 1318 C C . LYS A 1 109 ? -1.392 21.883 5.248 1.00 0.00 109 LYS A C 1
ATOM 1319 O O . LYS A 1 109 ? -1.561 23.074 5.075 1.00 0.00 109 LYS A O 1
ATOM 1338 N N . GLU A 1 110 ? -0.200 21.356 5.230 1.00 0.00 110 GLU A N 1
ATOM 1339 C CA . GLU A 1 110 ? 0.992 22.214 4.992 1.00 0.00 110 GLU A CA 1
ATOM 1340 C C . GLU A 1 110 ? 1.012 22.702 3.541 1.00 0.00 110 GLU A C 1
ATOM 1341 O O . GLU A 1 110 ? 1.114 23.883 3.275 1.00 0.00 110 GLU A O 1
ATOM 1353 N N . THR A 1 111 ? 0.911 21.802 2.602 1.00 0.00 111 THR A N 1
ATOM 1354 C CA . THR A 1 111 ? 0.920 22.215 1.169 1.00 0.00 111 THR A CA 1
ATOM 1355 C C . THR A 1 111 ? -0.505 22.481 0.669 1.00 0.00 111 THR A C 1
ATOM 1356 O O . THR 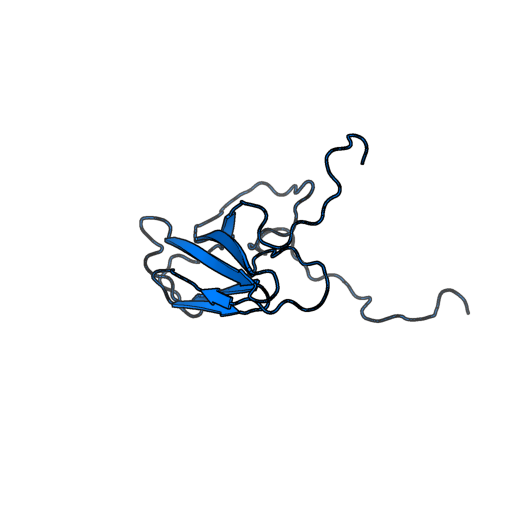A 1 111 ? -0.721 22.732 -0.500 1.00 0.00 111 THR A O 1
ATOM 1367 N N . GLN A 1 112 ? -1.483 22.424 1.537 1.00 0.00 112 GLN A N 1
ATOM 1368 C CA . GLN A 1 112 ? -2.885 22.668 1.093 1.00 0.00 112 GLN A CA 1
ATOM 1369 C C . GLN A 1 112 ? -3.226 21.773 -0.101 1.00 0.00 112 GLN A C 1
ATOM 1370 O O . GLN A 1 112 ? -3.927 22.172 -1.009 1.00 0.00 112 GLN A O 1
ATOM 1384 N N . GLU A 1 113 ? -2.726 20.567 -0.110 1.00 0.00 113 GLU A N 1
ATOM 1385 C CA . GLU A 1 113 ? -3.012 19.651 -1.250 1.00 0.00 113 GLU A CA 1
ATOM 1386 C C . GLU A 1 113 ? -3.855 18.463 -0.787 1.00 0.00 113 GLU A C 1
ATOM 1387 O O . GLU A 1 113 ? -4.119 18.294 0.387 1.00 0.00 113 GLU A O 1
ATOM 1399 N N . LYS A 1 114 ? -4.284 17.640 -1.705 1.00 0.00 114 LYS A N 1
ATOM 1400 C CA . LYS A 1 114 ? -5.116 16.466 -1.326 1.00 0.00 114 LYS A CA 1
ATOM 1401 C C . LYS A 1 114 ? -5.003 15.372 -2.390 1.00 0.00 114 LYS A C 1
ATOM 1402 O O . LYS A 1 114 ? -4.816 15.649 -3.558 1.00 0.00 114 LYS A O 1
ATOM 1421 N N . TRP A 1 115 ? -5.109 14.131 -1.998 1.00 0.00 115 TRP A N 1
ATOM 1422 C CA . TRP A 1 115 ? -4.993 13.027 -2.992 1.00 0.00 115 TRP A CA 1
ATOM 1423 C C . TRP A 1 115 ? -6.083 11.980 -2.769 1.00 0.00 115 TRP A C 1
ATOM 1424 O O . TRP A 1 115 ? -6.821 12.028 -1.805 1.00 0.00 115 TRP A O 1
ATOM 1445 N N . GLN A 1 116 ? -6.183 11.027 -3.654 1.00 0.00 116 GLN A N 1
ATOM 1446 C CA . GLN A 1 116 ? -7.212 9.963 -3.498 1.00 0.00 116 GLN A CA 1
ATOM 1447 C C . GLN A 1 116 ? -6.737 8.674 -4.171 1.00 0.00 116 GLN A C 1
ATOM 1448 O O . GLN A 1 116 ? -6.429 8.655 -5.346 1.00 0.00 116 GLN A O 1
ATOM 1462 N N . VAL A 1 117 ? -6.655 7.599 -3.435 1.00 0.00 117 VAL A N 1
ATOM 1463 C CA . VAL A 1 117 ? -6.203 6.315 -4.046 1.00 0.00 117 VAL A CA 1
ATOM 1464 C C . VAL A 1 117 ? -7.288 5.247 -3.875 1.00 0.00 117 VAL A C 1
ATOM 1465 O O . VAL A 1 117 ? -7.819 5.050 -2.800 1.00 0.00 117 VAL A O 1
ATOM 1478 N N . ALA A 1 118 ? -7.650 4.584 -4.938 1.00 0.00 118 ALA A N 1
ATOM 1479 C CA . ALA A 1 118 ? -8.737 3.569 -4.848 1.00 0.00 118 ALA A CA 1
ATOM 1480 C C . ALA A 1 118 ? -8.180 2.191 -4.493 1.00 0.00 118 ALA A C 1
ATOM 1481 O O . ALA A 1 118 ? -7.434 1.597 -5.246 1.00 0.00 118 ALA A O 1
ATOM 1488 N N . VAL A 1 119 ? -8.565 1.665 -3.363 1.00 0.00 119 VAL A N 1
ATOM 1489 C CA . VAL A 1 119 ? -8.099 0.306 -2.973 1.00 0.00 119 VAL A CA 1
ATOM 1490 C C . VAL A 1 119 ? -9.214 -0.709 -3.245 1.00 0.00 119 VAL A C 1
ATOM 1491 O O . VAL A 1 119 ? -10.352 -0.509 -2.869 1.00 0.00 119 VAL A O 1
ATOM 1504 N N . ASN A 1 120 ? -8.905 -1.781 -3.920 1.00 0.00 120 ASN A N 1
ATOM 1505 C CA . ASN A 1 120 ? -9.958 -2.777 -4.259 1.00 0.00 120 ASN A CA 1
ATOM 1506 C C . ASN A 1 120 ? -9.702 -4.115 -3.558 1.00 0.00 120 ASN A C 1
ATOM 1507 O O . ASN A 1 120 ? -8.704 -4.769 -3.788 1.00 0.00 120 ASN A O 1
ATOM 1518 N N . LEU A 1 121 ? -10.608 -4.534 -2.715 1.00 0.00 121 LEU A N 1
ATOM 1519 C CA . LEU A 1 121 ? -10.448 -5.850 -2.034 1.00 0.00 121 LEU A CA 1
ATOM 1520 C C . LEU A 1 121 ? -11.013 -6.954 -2.932 1.00 0.00 121 LEU A C 1
ATOM 1521 O O . LEU A 1 121 ? -12.213 -7.075 -3.094 1.00 0.00 121 LEU A O 1
ATOM 1537 N N . SER A 1 122 ? -10.169 -7.753 -3.525 1.00 0.00 122 SER A N 1
ATOM 1538 C CA . SER A 1 122 ? -10.678 -8.830 -4.420 1.00 0.00 122 SER A CA 1
ATOM 1539 C C . SER A 1 122 ? -9.736 -10.034 -4.411 1.00 0.00 122 SER A C 1
ATOM 1540 O O . SER A 1 122 ? -8.611 -9.953 -3.961 1.00 0.00 122 SER A O 1
ATOM 1548 N N . ARG A 1 123 ? -10.184 -11.148 -4.923 1.00 0.00 123 ARG A N 1
ATOM 1549 C CA . ARG A 1 123 ? -9.309 -12.352 -4.969 1.00 0.00 123 ARG A CA 1
ATOM 1550 C C . ARG A 1 123 ? -8.333 -12.241 -6.143 1.00 0.00 123 ARG A C 1
ATOM 1551 O O . ARG A 1 123 ? -8.726 -11.998 -7.266 1.00 0.00 123 ARG A O 1
ATOM 1572 N N . GLU A 1 124 ? -7.062 -12.409 -5.895 1.00 0.00 124 GLU A N 1
ATOM 1573 C CA . GLU A 1 124 ? -6.070 -12.293 -7.001 1.00 0.00 124 GLU A CA 1
ATOM 1574 C C . GLU A 1 124 ? -5.333 -13.622 -7.217 1.00 0.00 124 GLU A C 1
ATOM 1575 O O . GLU A 1 124 ? -4.139 -13.702 -7.007 1.00 0.00 124 GLU A O 1
ATOM 1587 N N . PRO A 1 125 ? -6.063 -14.622 -7.652 1.00 0.00 125 PRO A N 1
ATOM 1588 C CA . PRO A 1 125 ? -5.447 -15.946 -7.908 1.00 0.00 125 PRO A CA 1
ATOM 1589 C C . PRO A 1 125 ? -4.601 -15.902 -9.182 1.00 0.00 125 PRO A C 1
ATOM 1590 O O . PRO A 1 125 ? -4.856 -16.614 -10.132 1.00 0.00 125 PRO A O 1
ATOM 1601 N N . THR A 1 126 ? -3.604 -15.061 -9.215 1.00 0.00 126 THR A N 1
ATOM 1602 C CA . THR A 1 126 ? -2.753 -14.961 -10.434 1.00 0.00 126 THR A CA 1
ATOM 1603 C C . THR A 1 126 ? -1.682 -16.054 -10.433 1.00 0.00 126 THR A C 1
ATOM 1604 O O . THR A 1 126 ? -1.062 -16.330 -9.425 1.00 0.00 126 THR A O 1
ATOM 1615 N N . LEU A 1 127 ? -1.460 -16.677 -11.558 1.00 0.00 127 LEU A N 1
ATOM 1616 C CA . LEU A 1 127 ? -0.427 -17.750 -11.627 1.00 0.00 127 LEU A CA 1
ATOM 1617 C C . LEU A 1 127 ? 0.911 -17.173 -12.091 1.00 0.00 127 LEU A C 1
ATOM 1618 O O . LEU A 1 127 ? 1.956 -17.756 -11.880 1.00 0.00 127 LEU A O 1
ATOM 1634 N N . THR A 1 128 ? 0.889 -16.028 -12.717 1.00 0.00 128 THR A N 1
ATOM 1635 C CA . THR A 1 128 ? 2.160 -15.412 -13.195 1.00 0.00 128 THR A CA 1
ATOM 1636 C C . THR A 1 128 ? 3.184 -15.344 -12.059 1.00 0.00 128 THR A C 1
ATOM 1637 O O . THR A 1 128 ? 2.980 -14.676 -11.065 1.00 0.00 128 THR A O 1
ATOM 1648 N N . GLU A 1 129 ? 4.284 -16.033 -12.198 1.00 0.00 129 GLU A N 1
ATOM 1649 C CA . GLU A 1 129 ? 5.320 -16.008 -11.127 1.00 0.00 129 GLU A CA 1
ATOM 1650 C C . GLU A 1 129 ? 6.607 -15.367 -11.649 1.00 0.00 129 GLU A C 1
ATOM 1651 O O . GLU A 1 129 ? 7.699 -15.766 -11.294 1.00 0.00 129 GLU A O 1
ATOM 1663 N N . GLU A 1 130 ? 6.489 -14.376 -12.490 1.00 0.00 130 GLU A N 1
ATOM 1664 C CA . GLU A 1 130 ? 7.707 -13.713 -13.035 1.00 0.00 130 GLU A CA 1
ATOM 1665 C C . GLU A 1 130 ? 7.538 -12.189 -13.022 1.00 0.00 130 GLU A C 1
ATOM 1666 O O . GLU A 1 130 ? 7.234 -11.595 -14.038 1.00 0.00 130 GLU A O 1
ATOM 1678 N N . PRO A 1 131 ? 7.742 -11.599 -11.868 1.00 0.00 131 PRO A N 1
ATOM 1679 C CA . PRO A 1 131 ? 7.608 -10.128 -11.741 1.00 0.00 131 PRO A CA 1
ATOM 1680 C C . PRO A 1 131 ? 8.720 -9.423 -12.519 1.00 0.00 131 PRO A C 1
ATOM 1681 O O . PRO A 1 131 ? 9.864 -9.831 -12.493 1.00 0.00 131 PRO A O 1
ATOM 1692 N N . MET A 1 132 ? 8.394 -8.368 -13.216 1.00 0.00 132 MET A N 1
ATOM 1693 C CA . MET A 1 132 ? 9.435 -7.642 -13.997 1.00 0.00 132 MET A CA 1
ATOM 1694 C C . MET A 1 132 ? 10.006 -6.485 -13.175 1.00 0.00 132 MET A C 1
ATOM 1695 O O . MET A 1 132 ? 11.156 -6.498 -12.784 1.00 0.00 132 MET A O 1
ATOM 1709 N N . LYS A 1 133 ? 9.212 -5.485 -12.909 1.00 0.00 133 LYS A N 1
ATOM 1710 C CA . LYS A 1 133 ? 9.713 -4.328 -12.116 1.00 0.00 133 LYS A CA 1
ATOM 1711 C C . LYS A 1 133 ? 8.680 -3.910 -11.067 1.00 0.00 133 LYS A C 1
ATOM 1712 O O . LYS A 1 133 ? 8.474 -2.739 -10.816 1.00 0.00 133 LYS A O 1
ATOM 1731 N N . GLU A 1 134 ? 8.029 -4.858 -10.449 1.00 0.00 134 GLU A N 1
ATOM 1732 C CA . GLU A 1 134 ? 7.014 -4.512 -9.415 1.00 0.00 134 GLU A CA 1
ATOM 1733 C C . GLU A 1 134 ? 6.716 -5.727 -8.528 1.00 0.00 134 GLU A C 1
ATOM 1734 O O . GLU A 1 134 ? 5.601 -6.208 -8.499 1.00 0.00 134 GLU A O 1
ATOM 1746 N N . PRO A 1 135 ? 7.724 -6.185 -7.824 1.00 0.00 135 PRO A N 1
ATOM 1747 C CA . PRO A 1 135 ? 7.546 -7.354 -6.929 1.00 0.00 135 PRO A CA 1
ATOM 1748 C C . PRO A 1 135 ? 6.462 -7.069 -5.888 1.00 0.00 135 PRO A C 1
ATOM 1749 O O . PRO A 1 135 ? 5.451 -7.741 -5.831 1.00 0.00 135 PRO A O 1
ATOM 1760 N N . HIS A 1 136 ? 6.661 -6.075 -5.067 1.00 0.00 136 HIS A N 1
ATOM 1761 C CA . HIS A 1 136 ? 5.639 -5.748 -4.033 1.00 0.00 136 HIS A CA 1
ATOM 1762 C C . HIS A 1 136 ? 4.300 -5.416 -4.697 1.00 0.00 136 HIS A C 1
ATOM 1763 O O . HIS A 1 136 ? 4.239 -4.669 -5.653 1.00 0.00 136 HIS A O 1
ATOM 1777 N N . GLU A 1 137 ? 3.227 -5.964 -4.197 1.00 0.00 137 GLU A N 1
ATOM 1778 C CA . GLU A 1 137 ? 1.895 -5.681 -4.804 1.00 0.00 137 GLU A CA 1
ATOM 1779 C C . GLU A 1 137 ? 0.784 -5.861 -3.766 1.00 0.00 137 GLU A C 1
ATOM 1780 O O . GLU A 1 137 ? -0.314 -6.276 -4.083 1.00 0.00 137 GLU A O 1
ATOM 1792 N N . ILE A 1 138 ? 1.056 -5.543 -2.530 1.00 0.00 138 ILE A N 1
ATOM 1793 C CA . ILE A 1 138 ? 0.012 -5.681 -1.475 1.00 0.00 138 ILE A CA 1
ATOM 1794 C C . ILE A 1 138 ? -0.592 -7.087 -1.493 1.00 0.00 138 ILE A C 1
ATOM 1795 O O . ILE A 1 138 ? -1.760 -7.274 -1.213 1.00 0.00 138 ILE A O 1
ATOM 1811 N N . GLU A 1 139 ? 0.193 -8.078 -1.811 1.00 0.00 139 GLU A N 1
ATOM 1812 C CA . GLU A 1 139 ? -0.339 -9.470 -1.838 1.00 0.00 139 GLU A CA 1
ATOM 1813 C C . GLU A 1 139 ? 0.476 -10.366 -0.906 1.00 0.00 139 GLU A C 1
ATOM 1814 O O . GLU A 1 139 ? -0.065 -11.105 -0.107 1.00 0.00 139 GLU A O 1
ATOM 1826 N N . GLU A 1 140 ? 1.777 -10.294 -0.990 1.00 0.00 140 GLU A N 1
ATOM 1827 C CA . GLU A 1 140 ? 2.636 -11.141 -0.110 1.00 0.00 140 GLU A CA 1
ATOM 1828 C C . GLU A 1 140 ? 2.283 -12.620 -0.282 1.00 0.00 140 GLU A C 1
ATOM 1829 O O . GLU A 1 140 ? 2.472 -13.421 0.612 1.00 0.00 140 GLU A O 1
ATOM 1841 N N . ILE A 1 141 ? 1.777 -12.991 -1.427 1.00 0.00 141 ILE A N 1
ATOM 1842 C CA . ILE A 1 141 ? 1.425 -14.421 -1.656 1.00 0.00 141 ILE A CA 1
ATOM 1843 C C . ILE A 1 141 ? 2.573 -15.138 -2.370 1.00 0.00 141 ILE A C 1
ATOM 1844 O O . ILE A 1 141 ? 3.226 -15.996 -1.809 1.00 0.00 141 ILE A O 1
ATOM 1860 N N . VAL A 1 142 ? 2.827 -14.789 -3.601 1.00 0.00 142 VAL A N 1
ATOM 1861 C CA . VAL A 1 142 ? 3.934 -15.447 -4.350 1.00 0.00 142 VAL A CA 1
ATOM 1862 C C . VAL A 1 142 ? 5.270 -14.778 -4.021 1.00 0.00 142 VAL A C 1
ATOM 1863 O O . VAL A 1 142 ? 5.314 -13.665 -3.535 1.00 0.00 142 VAL A O 1
ATOM 1876 N N . PHE A 1 143 ? 6.361 -15.447 -4.278 1.00 0.00 143 PHE A N 1
ATOM 1877 C CA . PHE A 1 143 ? 7.692 -14.848 -3.978 1.00 0.00 143 PHE A CA 1
ATOM 1878 C C . PHE A 1 143 ? 7.744 -14.367 -2.522 1.00 0.00 143 PHE A C 1
ATOM 1879 O O . PHE A 1 143 ? 7.488 -13.211 -2.247 1.00 0.00 143 PHE A O 1
ATOM 1896 N N . PRO A 1 144 ? 8.069 -15.272 -1.630 1.00 0.00 144 PRO A N 1
ATOM 1897 C CA . PRO A 1 144 ? 8.144 -14.918 -0.191 1.00 0.00 144 PRO A CA 1
ATOM 1898 C C 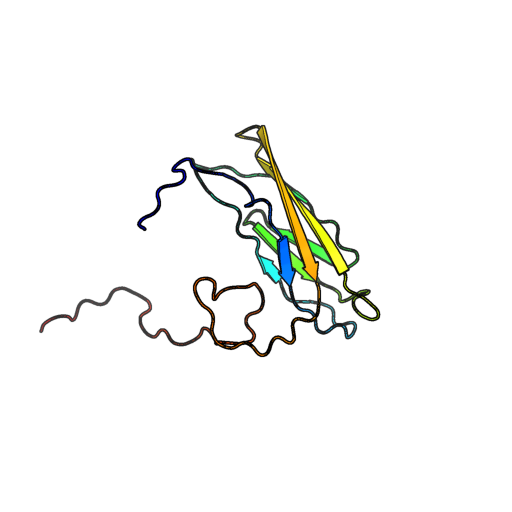. PRO A 1 144 ? 9.130 -13.769 0.029 1.00 0.00 144 PRO A C 1
ATOM 1899 O O . PRO A 1 144 ? 9.784 -13.314 -0.888 1.00 0.00 144 PRO A O 1
ATOM 1910 N N . ARG A 1 145 ? 9.240 -13.294 1.240 1.00 0.00 145 ARG A N 1
ATOM 1911 C CA . ARG A 1 145 ? 10.183 -12.175 1.518 1.00 0.00 145 ARG A CA 1
ATOM 1912 C C . ARG A 1 145 ? 10.862 -12.378 2.874 1.00 0.00 145 ARG A C 1
ATOM 1913 O O . ARG A 1 145 ? 10.827 -11.518 3.732 1.00 0.00 145 ARG A O 1
ATOM 1934 N N . GLN A 1 146 ? 11.480 -13.509 3.075 1.00 0.00 146 GLN A N 1
ATOM 1935 C CA . GLN A 1 146 ? 12.161 -13.767 4.376 1.00 0.00 146 GLN A CA 1
ATOM 1936 C C . GLN A 1 146 ? 13.484 -14.500 4.148 1.00 0.00 146 GLN A C 1
ATOM 1937 O O . GLN A 1 146 ? 13.608 -15.677 4.423 1.00 0.00 146 GLN A O 1
ATOM 1951 N N . LEU A 1 147 ? 14.475 -13.813 3.649 1.00 0.00 147 LEU A N 1
ATOM 1952 C CA . LEU A 1 147 ? 15.790 -14.470 3.403 1.00 0.00 147 LEU A CA 1
ATOM 1953 C C . LEU A 1 147 ? 16.918 -13.437 3.449 1.00 0.00 147 LEU A C 1
ATOM 1954 O O . LEU A 1 147 ? 17.657 -13.268 2.500 1.00 0.00 147 LEU A O 1
ATOM 1970 N N . ALA A 1 148 ? 17.054 -12.741 4.545 1.00 0.00 148 ALA A N 1
ATOM 1971 C CA . ALA A 1 148 ? 18.132 -11.717 4.648 1.00 0.00 148 ALA A CA 1
ATOM 1972 C C . ALA A 1 148 ? 18.850 -11.831 5.995 1.00 0.00 148 ALA A C 1
ATOM 1973 O O . ALA A 1 148 ? 18.419 -11.279 6.987 1.00 0.00 148 ALA A O 1
ATOM 1980 N N . LYS A 1 149 ? 19.944 -12.542 6.036 1.00 0.00 149 LYS A N 1
ATOM 1981 C CA . LYS A 1 149 ? 20.688 -12.690 7.318 1.00 0.00 149 LYS A CA 1
ATOM 1982 C C . LYS A 1 149 ? 21.309 -11.354 7.732 1.00 0.00 149 LYS A C 1
ATOM 1983 O O . LYS A 1 149 ? 21.261 -10.966 8.882 1.00 0.00 149 LYS A O 1
ATOM 2002 N N . HIS A 1 150 ? 21.894 -10.647 6.803 1.00 0.00 150 HIS A N 1
ATOM 2003 C CA . HIS A 1 150 ? 22.519 -9.338 7.144 1.00 0.00 150 HIS A CA 1
ATOM 2004 C C . HIS A 1 150 ? 21.498 -8.418 7.818 1.00 0.00 150 HIS A C 1
ATOM 2005 O O . HIS A 1 150 ? 20.486 -8.072 7.242 1.00 0.00 150 HIS A O 1
ATOM 2019 N N . SER A 1 151 ? 21.756 -8.019 9.033 1.00 0.00 151 SER A N 1
ATOM 2020 C CA . SER A 1 151 ? 20.799 -7.123 9.743 1.00 0.00 151 SER A CA 1
ATOM 2021 C C . SER A 1 151 ? 21.452 -5.771 10.034 1.00 0.00 151 SER A C 1
ATOM 2022 O O . SER A 1 151 ? 20.864 -4.729 9.822 1.00 0.00 151 SER A O 1
ATOM 2030 N N . GLY A 1 152 ? 22.662 -5.777 10.522 1.00 0.00 152 GLY A N 1
ATOM 2031 C CA . GLY A 1 152 ? 23.348 -4.491 10.828 1.00 0.00 152 GLY A CA 1
ATOM 2032 C C . GLY A 1 152 ? 24.620 -4.378 9.985 1.00 0.00 152 GLY A C 1
ATOM 2033 O O . GLY A 1 152 ? 24.797 -5.086 9.013 1.00 0.00 152 GLY A O 1
ATOM 2037 N N . ALA A 1 153 ? 25.507 -3.492 10.348 1.00 0.00 153 ALA A N 1
ATOM 2038 C CA . ALA A 1 153 ? 26.766 -3.335 9.567 1.00 0.00 153 ALA A CA 1
ATOM 2039 C C . ALA A 1 153 ? 27.928 -4.019 10.289 1.00 0.00 153 ALA A C 1
ATOM 2040 O O . ALA A 1 153 ? 28.370 -3.577 11.331 1.00 0.00 153 ALA A O 1
ATOM 2047 N N . LEU A 1 154 ? 28.427 -5.095 9.745 1.00 0.00 154 LEU A N 1
ATOM 2048 C CA . LEU A 1 154 ? 29.560 -5.805 10.402 1.00 0.00 154 LEU A CA 1
ATOM 2049 C C . LEU A 1 154 ? 30.853 -5.588 9.615 1.00 0.00 154 LEU A C 1
ATOM 2050 O O . LEU A 1 154 ? 30.887 -5.725 8.408 1.00 0.00 154 LEU A O 1
ATOM 2066 N N . GLN A 1 155 ? 31.920 -5.251 10.288 1.00 0.00 155 GLN A N 1
ATOM 2067 C CA . GLN A 1 155 ? 33.209 -5.027 9.576 1.00 0.00 155 GLN A CA 1
ATOM 2068 C C . GLN A 1 155 ? 34.057 -6.299 9.596 1.00 0.00 155 GLN A C 1
ATOM 2069 O O . GLN A 1 155 ? 34.624 -6.664 10.606 1.00 0.00 155 GLN A O 1
ATOM 2083 N N . ARG A 1 156 ? 34.149 -6.978 8.485 1.00 0.00 156 ARG A N 1
ATOM 2084 C CA . ARG A 1 156 ? 34.959 -8.227 8.442 1.00 0.00 156 ARG A CA 1
ATOM 2085 C C . ARG A 1 156 ? 35.523 -8.450 7.037 1.00 0.00 156 ARG A C 1
ATOM 2086 O O . ARG A 1 156 ? 35.886 -9.551 6.671 1.00 0.00 156 ARG A O 1
ATOM 2107 N N . GLN A 1 157 ? 35.602 -7.415 6.246 1.00 0.00 157 GLN A N 1
ATOM 2108 C CA . GLN A 1 157 ? 36.148 -7.571 4.868 1.00 0.00 157 GLN A CA 1
ATOM 2109 C C . GLN A 1 157 ? 37.573 -8.124 4.922 1.00 0.00 157 GLN A C 1
ATOM 2110 O O . GLN A 1 157 ? 38.021 -8.801 4.019 1.00 0.00 157 GLN A O 1
ATOM 2124 N N . LYS A 1 158 ? 38.288 -7.842 5.977 1.00 0.00 158 LYS A N 1
ATOM 2125 C CA . LYS A 1 158 ? 39.684 -8.350 6.089 1.00 0.00 158 LYS A CA 1
ATOM 2126 C C . LYS A 1 158 ? 39.960 -8.840 7.512 1.00 0.00 158 LYS A C 1
ATOM 2127 O O . LYS A 1 158 ? 39.134 -8.715 8.394 1.00 0.00 158 LYS A O 1
ATOM 2146 N N . ARG A 1 159 ? 41.120 -9.394 7.744 1.00 0.00 159 ARG A N 1
ATOM 2147 C CA . ARG A 1 159 ? 41.450 -9.890 9.109 1.00 0.00 159 ARG A CA 1
ATOM 2148 C C . ARG A 1 159 ? 40.357 -10.835 9.612 1.00 0.00 159 ARG A C 1
ATOM 2149 O O . ARG A 1 159 ? 40.367 -11.147 10.791 1.00 0.00 159 ARG A O 1
#